Protein AF-A0A7K1SKF6-F1 (afdb_monomer_lite)

Organism: NCBI:txid2682092

Radius of gyration: 16.96 Å; chains: 1; bounding box: 36×27×51 Å

Foldseek 3Di:
DDDPDPPCVLLVVLLVLLVVVLVVLVVQLVVLQVVQVVVPDHCPDPVNVPDPSNVVSVVSNVVSVVLNVCSVVVHPVVVSSVCSVPPRVVVVVVVVVVVVVVD

Structure (mmCIF, N/CA/C/O backbone):
data_AF-A0A7K1SKF6-F1
#
_entry.id   AF-A0A7K1SKF6-F1
#
loop_
_atom_site.group_PD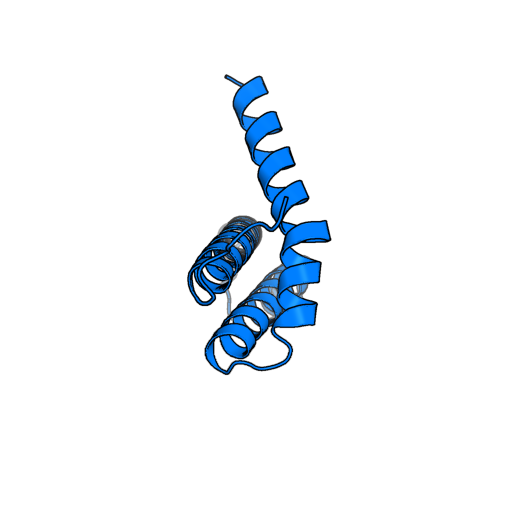B
_atom_site.id
_atom_site.type_symbol
_atom_site.label_atom_id
_atom_site.label_alt_id
_atom_site.label_comp_id
_atom_site.label_asym_id
_atom_site.label_entity_id
_atom_site.label_seq_id
_atom_site.pdbx_PDB_ins_code
_atom_site.Cartn_x
_atom_site.Cartn_y
_atom_site.Cartn_z
_atom_site.occupancy
_atom_site.B_iso_or_equiv
_atom_site.auth_seq_id
_atom_site.auth_comp_id
_atom_site.auth_asym_id
_atom_site.auth_atom_id
_atom_site.pdbx_PDB_model_num
ATOM 1 N N . MET A 1 1 ? -18.745 10.053 26.204 1.00 38.38 1 MET A N 1
ATOM 2 C CA . MET A 1 1 ? -19.460 9.058 25.380 1.00 38.38 1 MET A CA 1
ATOM 3 C C . MET A 1 1 ? -18.448 7.985 25.035 1.00 38.38 1 MET A C 1
ATOM 5 O O . MET A 1 1 ? -17.613 8.203 24.167 1.00 38.38 1 MET A O 1
ATOM 9 N N . GLU A 1 2 ? -18.427 6.903 25.806 1.00 42.75 2 GLU A N 1
ATOM 10 C CA . GLU A 1 2 ? -17.544 5.774 25.525 1.00 42.75 2 GLU A CA 1
ATOM 11 C C . GLU A 1 2 ? -18.081 5.044 24.298 1.00 42.75 2 GLU A C 1
ATOM 13 O O . GLU A 1 2 ? -19.175 4.483 24.300 1.00 42.75 2 GLU A O 1
ATOM 18 N N . MET A 1 3 ? -17.328 5.124 23.207 1.00 42.75 3 MET A N 1
ATOM 19 C CA . MET A 1 3 ? -17.592 4.337 22.016 1.00 42.75 3 MET A CA 1
ATOM 20 C C . MET A 1 3 ? -17.235 2.886 22.353 1.00 42.75 3 MET A C 1
ATOM 22 O O . MET A 1 3 ? -16.064 2.505 22.317 1.00 42.75 3 MET A O 1
ATOM 26 N N . HIS A 1 4 ? -18.240 2.086 22.714 1.00 45.81 4 HIS A N 1
ATOM 27 C CA . HIS A 1 4 ? -18.112 0.634 22.815 1.00 45.81 4 HIS A CA 1
ATOM 28 C C . HIS A 1 4 ? -17.859 0.075 21.423 1.00 45.81 4 HIS A C 1
ATOM 30 O O . HIS A 1 4 ? -18.778 -0.245 20.671 1.00 45.81 4 HIS A O 1
ATOM 36 N N . VAL A 1 5 ? -16.588 0.008 21.054 1.00 50.34 5 VAL A N 1
ATOM 37 C CA . VAL A 1 5 ? -16.192 -0.640 19.818 1.00 50.34 5 VAL A CA 1
ATOM 38 C C . VAL A 1 5 ? -15.944 -2.096 20.134 1.00 50.34 5 VAL A C 1
ATOM 40 O O . VAL A 1 5 ? -15.116 -2.409 20.988 1.00 50.34 5 VAL A O 1
ATOM 43 N N . LEU A 1 6 ? -16.695 -2.971 19.471 1.00 48.69 6 LEU A N 1
ATOM 44 C CA . LEU A 1 6 ? -16.467 -4.406 19.543 1.00 48.69 6 LEU A CA 1
ATOM 45 C C . LEU A 1 6 ? -14.984 -4.659 19.200 1.00 48.69 6 LEU A C 1
ATOM 47 O O . LEU A 1 6 ? -14.545 -4.197 18.144 1.00 48.69 6 LEU A O 1
ATOM 51 N N . PRO A 1 7 ? -14.203 -5.319 20.081 1.00 58.38 7 PRO A N 1
ATOM 52 C CA . PRO A 1 7 ? -12.738 -5.297 20.022 1.00 58.38 7 PRO A CA 1
ATOM 53 C C . PRO A 1 7 ? -12.134 -5.797 18.703 1.00 58.38 7 PRO A C 1
ATOM 55 O O . PRO A 1 7 ? -11.004 -5.450 18.396 1.00 58.38 7 PRO A O 1
ATOM 58 N N . TRP A 1 8 ? -12.892 -6.568 17.922 1.00 59.06 8 TRP A N 1
ATOM 59 C CA . TRP A 1 8 ? -12.490 -7.157 16.644 1.00 59.06 8 TRP A CA 1
ATOM 60 C C . TRP A 1 8 ? -12.979 -6.373 15.416 1.00 59.06 8 TRP A C 1
ATOM 62 O O . TRP A 1 8 ? -12.282 -6.311 14.413 1.00 59.06 8 TRP A O 1
ATOM 72 N N . ILE A 1 9 ? -14.112 -5.669 15.516 1.00 59.31 9 ILE A N 1
ATOM 73 C CA . ILE A 1 9 ? -14.676 -4.894 14.394 1.00 59.31 9 ILE A CA 1
ATOM 74 C C . ILE A 1 9 ? -13.776 -3.703 14.015 1.00 59.31 9 ILE A C 1
ATOM 76 O O . ILE A 1 9 ? -13.812 -3.214 12.889 1.00 59.31 9 ILE A O 1
ATOM 80 N N . LYS A 1 10 ? -12.931 -3.238 14.941 1.00 80.19 10 LYS A N 1
ATOM 81 C CA . LYS A 1 10 ? -11.919 -2.201 14.679 1.00 80.19 10 LYS A CA 1
ATOM 82 C C . LYS A 1 10 ? -10.850 -2.652 13.689 1.00 80.19 10 LYS A C 1
ATOM 84 O O . LYS A 1 10 ? -10.450 -1.862 12.836 1.00 80.19 10 LYS A O 1
ATOM 89 N N . ASP A 1 11 ? -10.419 -3.899 13.815 1.00 86.31 11 ASP A N 1
ATOM 90 C CA . ASP A 1 11 ? -9.348 -4.463 13.002 1.00 86.31 11 ASP A CA 1
ATOM 91 C C . ASP A 1 11 ? -9.844 -4.703 11.580 1.00 86.31 11 ASP A C 1
ATOM 93 O O . ASP A 1 11 ? -9.176 -4.308 10.631 1.00 86.31 11 ASP A O 1
ATOM 97 N N . ASP A 1 12 ? -11.055 -5.247 11.431 1.00 88.31 12 ASP A N 1
ATOM 98 C CA . ASP A 1 12 ? -11.672 -5.499 10.124 1.00 88.31 12 ASP A CA 1
ATOM 99 C C . ASP A 1 12 ? -11.804 -4.210 9.302 1.00 88.31 12 ASP A C 1
ATOM 101 O O . ASP A 1 12 ? -11.451 -4.169 8.123 1.00 88.31 12 ASP A O 1
ATOM 105 N N . VAL A 1 13 ? -12.249 -3.119 9.938 1.00 89.88 13 VAL A N 1
ATOM 106 C CA . VAL A 1 13 ? -12.347 -1.803 9.288 1.00 89.88 13 VAL A CA 1
ATOM 107 C C . VAL A 1 13 ? -10.963 -1.276 8.902 1.00 89.88 13 VAL A C 1
ATOM 109 O O . VAL A 1 13 ? -10.798 -0.700 7.824 1.00 89.88 13 VAL A O 1
ATOM 112 N N . ALA A 1 14 ? -9.954 -1.476 9.751 1.00 91.50 14 ALA A N 1
ATOM 113 C CA . ALA A 1 14 ? -8.589 -1.071 9.446 1.00 91.50 14 ALA A CA 1
ATOM 114 C C . ALA A 1 14 ? -7.995 -1.857 8.274 1.00 91.50 14 ALA A C 1
ATOM 116 O O . ALA A 1 14 ? -7.438 -1.252 7.356 1.00 91.50 14 ALA A O 1
ATOM 117 N N . ILE A 1 15 ? -8.192 -3.175 8.258 1.00 94.44 15 ILE A N 1
ATOM 118 C CA . ILE A 1 15 ? -7.811 -4.059 7.155 1.00 94.44 15 ILE A CA 1
ATOM 119 C C . ILE A 1 15 ? -8.511 -3.622 5.867 1.00 94.44 15 ILE A C 1
ATOM 121 O O . ILE A 1 15 ? -7.859 -3.531 4.831 1.00 94.44 15 ILE A O 1
ATOM 125 N N . GLU A 1 16 ? -9.803 -3.282 5.909 1.00 94.06 16 GLU A N 1
ATOM 126 C CA . GLU A 1 16 ? -10.519 -2.807 4.723 1.00 94.06 16 GLU A CA 1
ATOM 127 C C . GLU A 1 16 ? -9.924 -1.496 4.187 1.00 94.06 16 GLU A C 1
ATOM 129 O O . GLU A 1 16 ? -9.718 -1.346 2.980 1.00 94.06 16 GLU A O 1
ATOM 134 N N . ILE A 1 17 ? -9.615 -0.539 5.066 1.00 94.00 17 ILE A N 1
ATOM 135 C CA . ILE A 1 17 ? -9.004 0.736 4.670 1.00 94.00 17 ILE A CA 1
ATOM 136 C C . ILE A 1 17 ? -7.625 0.504 4.045 1.00 94.00 17 ILE A C 1
ATOM 138 O O . ILE A 1 17 ? -7.355 1.042 2.969 1.00 94.00 17 ILE A O 1
ATOM 142 N N . ILE A 1 18 ? -6.775 -0.312 4.672 1.00 95.75 18 ILE A N 1
ATOM 143 C CA . ILE A 1 18 ? -5.452 -0.659 4.134 1.00 95.75 18 ILE A CA 1
ATOM 144 C C . ILE A 1 18 ? -5.601 -1.409 2.802 1.00 95.75 18 ILE A C 1
ATOM 146 O O . ILE A 1 18 ? -4.908 -1.096 1.836 1.00 95.75 18 ILE A O 1
ATOM 150 N N . GLY A 1 19 ? -6.573 -2.313 2.686 1.00 96.88 19 GLY A N 1
ATOM 151 C CA . GLY A 1 19 ? -6.903 -3.006 1.441 1.00 96.88 19 GLY A CA 1
ATOM 152 C C . GLY A 1 19 ? -7.277 -2.045 0.309 1.00 96.88 19 GLY A C 1
ATOM 153 O O . GLY A 1 19 ? -6.830 -2.215 -0.825 1.00 96.88 19 GLY A O 1
ATOM 154 N N . LYS A 1 20 ? -8.023 -0.9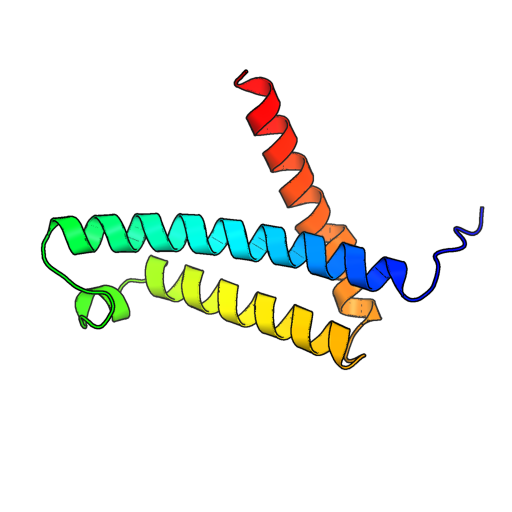71 0.602 1.00 95.75 20 LYS A N 1
ATOM 155 C CA . LYS A 1 20 ? -8.304 0.084 -0.389 1.00 95.75 20 LYS A CA 1
ATOM 156 C C . LYS A 1 20 ? -7.051 0.873 -0.783 1.00 95.75 20 LYS A C 1
ATOM 158 O O . LYS A 1 20 ? -6.961 1.289 -1.937 1.00 95.75 20 LYS A O 1
ATOM 163 N N . MET A 1 21 ? -6.100 1.072 0.135 1.00 95.94 21 MET A N 1
ATOM 164 C CA . MET A 1 21 ? -4.796 1.671 -0.186 1.00 95.94 21 MET A CA 1
ATOM 165 C C . MET A 1 21 ? -3.996 0.766 -1.129 1.00 95.94 21 MET A C 1
ATOM 167 O O . MET A 1 21 ? -3.490 1.252 -2.137 1.00 95.94 21 MET A O 1
ATOM 171 N N . ILE A 1 22 ? -3.942 -0.543 -0.851 1.00 97.50 22 ILE A N 1
ATOM 172 C CA . ILE A 1 22 ? -3.286 -1.541 -1.715 1.00 97.50 22 ILE A CA 1
ATOM 173 C C . ILE A 1 22 ? -3.908 -1.525 -3.111 1.00 97.50 22 ILE A C 1
ATOM 175 O O . ILE A 1 22 ? -3.188 -1.444 -4.099 1.00 97.50 22 ILE A O 1
ATOM 179 N N . ALA A 1 23 ? -5.239 -1.534 -3.205 1.00 95.69 23 ALA A N 1
ATOM 180 C CA . ALA A 1 23 ? -5.930 -1.494 -4.490 1.00 95.69 23 ALA A CA 1
ATOM 181 C C . ALA A 1 23 ? -5.582 -0.238 -5.312 1.00 95.69 23 ALA A C 1
ATOM 183 O O . ALA A 1 23 ? -5.486 -0.311 -6.535 1.00 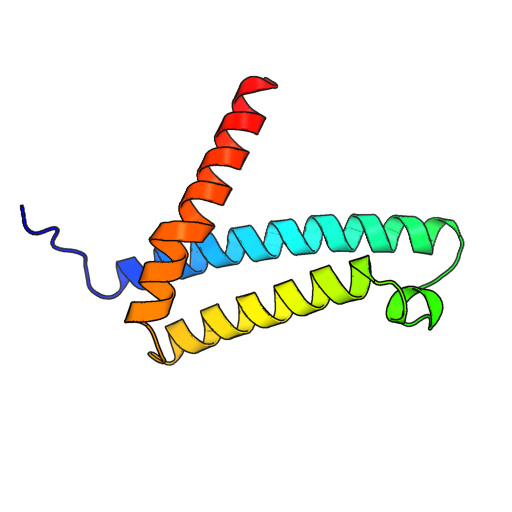95.69 23 ALA A O 1
ATOM 184 N N . ASP A 1 24 ? -5.372 0.911 -4.662 1.00 94.69 24 ASP A N 1
ATOM 185 C CA . ASP A 1 24 ? -4.925 2.117 -5.363 1.00 94.69 24 ASP A CA 1
ATOM 186 C C . ASP A 1 24 ? -3.481 2.013 -5.849 1.00 94.69 24 ASP A C 1
ATOM 188 O O . ASP A 1 24 ? -3.204 2.382 -6.985 1.00 94.69 24 ASP A O 1
ATOM 192 N N . GLN A 1 25 ? -2.579 1.483 -5.019 1.00 96.62 25 GLN A N 1
ATOM 193 C CA . GLN A 1 25 ? -1.191 1.262 -5.425 1.00 96.62 25 GLN A CA 1
ATOM 194 C C . GLN A 1 25 ? -1.100 0.255 -6.576 1.00 96.62 25 GLN A C 1
ATOM 196 O O . GLN A 1 25 ? -0.404 0.530 -7.543 1.00 96.62 25 GLN A O 1
ATOM 201 N N . ASN A 1 26 ? -1.870 -0.838 -6.537 1.00 96.06 26 ASN A N 1
ATOM 202 C CA . ASN A 1 26 ? -1.964 -1.796 -7.643 1.00 96.06 26 ASN A CA 1
ATOM 203 C C . ASN A 1 26 ? -2.446 -1.126 -8.931 1.00 96.06 26 ASN A C 1
ATOM 205 O O . ASN A 1 26 ? -1.889 -1.371 -9.992 1.00 96.06 26 ASN A O 1
ATOM 209 N N . ARG A 1 27 ? -3.455 -0.249 -8.855 1.00 95.50 27 ARG A N 1
ATOM 210 C CA . ARG A 1 27 ? -3.928 0.494 -10.031 1.00 95.50 27 ARG A CA 1
ATOM 211 C C . ARG A 1 27 ? -2.827 1.373 -10.631 1.00 95.50 27 ARG A C 1
ATOM 213 O O . ARG A 1 27 ? -2.719 1.457 -11.847 1.00 95.50 27 ARG A O 1
ATOM 220 N N . LEU A 1 28 ? -2.039 2.045 -9.793 1.00 95.12 28 LEU A N 1
ATOM 221 C CA . LEU A 1 28 ? -0.924 2.874 -10.257 1.00 95.12 28 LEU A CA 1
ATOM 222 C C . LEU A 1 28 ? 0.210 2.020 -10.836 1.00 95.12 28 LEU A C 1
ATOM 224 O O . LEU A 1 28 ? 0.739 2.365 -11.885 1.00 95.12 28 LEU A O 1
ATOM 228 N N . LEU A 1 29 ? 0.521 0.889 -10.201 1.00 95.06 29 LEU A N 1
ATOM 229 C CA . LEU A 1 29 ? 1.512 -0.072 -10.678 1.00 95.06 29 LEU A CA 1
ATOM 230 C C . LEU A 1 29 ? 1.134 -0.639 -12.053 1.00 95.06 29 LEU A C 1
ATOM 232 O O . LEU A 1 29 ? 1.977 -0.667 -12.941 1.00 95.06 29 LEU A O 1
ATOM 236 N N . ILE A 1 30 ? -0.136 -1.006 -12.256 1.00 94.75 30 ILE A N 1
ATOM 237 C CA . ILE A 1 30 ? -0.649 -1.468 -13.556 1.00 94.75 30 ILE A CA 1
ATOM 238 C C . ILE A 1 30 ? -0.444 -0.397 -14.629 1.00 94.75 30 ILE A C 1
ATOM 240 O O . ILE A 1 30 ? 0.078 -0.708 -15.686 1.00 94.75 30 ILE A O 1
ATOM 244 N N . ASN A 1 31 ? -0.745 0.876 -14.347 1.00 94.75 31 ASN A N 1
ATOM 245 C CA . ASN A 1 31 ? -0.505 1.945 -15.326 1.00 94.75 31 ASN A CA 1
ATOM 246 C C . ASN A 1 31 ? 0.979 2.070 -15.722 1.00 94.75 31 ASN A C 1
ATOM 248 O O . ASN A 1 31 ? 1.279 2.441 -16.856 1.00 94.75 31 ASN A O 1
ATOM 252 N N . VAL A 1 32 ? 1.905 1.809 -14.790 1.00 93.69 32 VAL A N 1
ATOM 253 C CA . VAL A 1 32 ? 3.347 1.783 -15.084 1.00 93.69 32 VAL A CA 1
ATOM 254 C C . VAL A 1 32 ? 3.677 0.586 -15.973 1.00 93.69 32 VAL A C 1
ATOM 256 O O . VAL A 1 32 ? 4.353 0.755 -16.985 1.00 93.69 32 VAL A O 1
ATOM 259 N N . LEU A 1 33 ? 3.173 -0.601 -15.630 1.00 94.06 33 LEU A N 1
ATOM 260 C CA . LEU A 1 33 ? 3.392 -1.827 -16.399 1.00 94.06 33 LEU A CA 1
ATOM 261 C C . LEU A 1 33 ? 2.824 -1.729 -17.820 1.00 94.06 33 LEU A C 1
ATOM 263 O O . LEU A 1 33 ? 3.544 -2.032 -18.766 1.00 94.06 33 LEU A O 1
ATOM 267 N N . ASP A 1 34 ? 1.611 -1.200 -17.991 1.00 95.06 34 ASP A N 1
ATOM 268 C CA . ASP A 1 34 ? 0.982 -0.984 -19.301 1.00 95.06 34 ASP A CA 1
ATOM 269 C C . ASP A 1 34 ? 1.850 -0.086 -20.206 1.00 95.06 34 ASP A C 1
ATOM 271 O O . ASP A 1 34 ? 1.965 -0.307 -21.416 1.00 95.06 34 ASP A O 1
ATOM 275 N N . ALA A 1 35 ? 2.499 0.935 -19.630 1.00 93.75 35 ALA A N 1
ATOM 276 C CA . ALA A 1 35 ? 3.399 1.812 -20.374 1.00 93.75 35 ALA A CA 1
ATOM 277 C C . ALA A 1 35 ? 4.651 1.069 -20.871 1.00 93.75 35 ALA A C 1
ATOM 279 O O . ALA A 1 35 ? 5.097 1.310 -21.994 1.00 93.75 35 ALA A O 1
ATOM 280 N N . PHE A 1 36 ? 5.195 0.148 -20.074 1.00 94.12 36 PHE A N 1
ATOM 281 C CA . PHE A 1 36 ? 6.334 -0.685 -20.462 1.00 94.12 36 PHE A CA 1
ATOM 282 C C . PHE A 1 36 ? 5.957 -1.787 -21.457 1.00 94.12 36 PHE A C 1
ATOM 284 O O . PHE A 1 36 ? 6.671 -1.983 -22.444 1.00 94.12 36 PHE A O 1
ATOM 291 N N . GLU A 1 37 ? 4.807 -2.434 -21.272 1.00 93.06 37 GLU A N 1
ATOM 292 C CA . GLU A 1 37 ? 4.294 -3.439 -22.206 1.00 93.06 37 GLU A CA 1
ATOM 293 C C . GLU A 1 37 ? 4.091 -2.830 -23.601 1.00 93.06 37 GLU A C 1
ATOM 295 O O . GLU A 1 37 ? 4.447 -3.438 -24.612 1.00 93.06 37 GLU A O 1
ATOM 300 N N . SER A 1 38 ? 3.631 -1.572 -23.672 1.00 93.50 38 SER A N 1
ATOM 301 C CA . SER A 1 38 ? 3.437 -0.852 -24.940 1.00 93.50 38 SER A CA 1
ATOM 302 C C . SER A 1 38 ? 4.707 -0.681 -25.785 1.00 93.50 38 SER A C 1
ATOM 304 O O . SER A 1 38 ? 4.619 -0.476 -26.998 1.00 93.50 38 SER A O 1
ATOM 306 N N . VAL A 1 39 ? 5.886 -0.786 -25.164 1.00 93.25 39 VAL A N 1
ATOM 307 C CA . VAL A 1 39 ? 7.194 -0.716 -25.831 1.00 93.25 39 VAL A CA 1
ATOM 308 C C . VAL A 1 39 ? 7.941 -2.058 -25.814 1.00 93.25 39 VAL A C 1
ATOM 310 O O . VAL A 1 39 ? 9.091 -2.117 -26.246 1.00 93.25 39 VAL A O 1
ATOM 313 N N . GLY A 1 40 ? 7.273 -3.138 -25.392 1.00 92.44 40 GLY A N 1
ATOM 314 C CA . GLY A 1 40 ? 7.755 -4.514 -25.505 1.00 92.44 40 GLY A CA 1
ATOM 315 C C . GLY A 1 40 ? 8.568 -5.040 -24.321 1.00 92.44 40 GLY A C 1
ATOM 316 O O . GLY A 1 40 ? 9.244 -6.053 -24.488 1.00 92.44 40 GLY A O 1
ATOM 317 N N . PHE A 1 41 ? 8.521 -4.385 -23.158 1.00 94.25 41 PHE A N 1
ATOM 318 C CA . PHE A 1 41 ? 9.113 -4.914 -21.925 1.00 94.25 41 PHE A CA 1
ATOM 319 C C . PHE A 1 41 ? 8.062 -5.660 -21.099 1.00 94.25 41 PHE A C 1
ATOM 321 O O . PHE A 1 41 ? 6.923 -5.210 -20.987 1.00 94.25 41 PHE A O 1
ATOM 328 N N . ASP A 1 42 ? 8.456 -6.784 -20.508 1.00 93.12 42 ASP A N 1
ATOM 329 C CA . ASP A 1 42 ? 7.658 -7.507 -19.516 1.00 93.12 42 ASP A CA 1
ATOM 330 C C . ASP A 1 42 ? 8.024 -7.073 -18.087 1.00 93.12 42 ASP A C 1
ATOM 332 O O . ASP A 1 42 ? 8.997 -6.352 -17.871 1.00 93.12 42 ASP A O 1
ATOM 336 N N . GLU A 1 43 ? 7.238 -7.497 -17.095 1.00 89.25 43 GLU A N 1
ATOM 337 C CA . GLU A 1 43 ? 7.455 -7.121 -15.691 1.00 89.25 43 GLU A CA 1
ATOM 338 C C . GLU A 1 43 ? 8.854 -7.504 -15.184 1.00 89.25 43 GLU A C 1
ATOM 340 O O . GLU A 1 43 ? 9.469 -6.735 -14.449 1.00 89.25 43 GLU A O 1
ATOM 345 N N . ASP A 1 44 ? 9.395 -8.646 -15.612 1.00 93.88 44 ASP A N 1
ATOM 346 C CA . ASP A 1 44 ? 10.703 -9.154 -15.183 1.00 93.88 44 ASP A CA 1
ATOM 347 C C . ASP A 1 44 ? 11.891 -8.453 -15.874 1.00 93.88 44 ASP A C 1
ATOM 349 O O . ASP A 1 44 ? 13.050 -8.658 -15.493 1.00 93.88 44 ASP A O 1
ATOM 353 N N . SER A 1 45 ? 11.627 -7.601 -16.869 1.00 94.69 45 SER A N 1
ATOM 354 C CA . SER A 1 45 ? 12.654 -6.880 -17.614 1.00 94.69 45 SER A CA 1
ATOM 355 C C . SER A 1 45 ? 13.471 -5.953 -16.696 1.00 94.69 45 SER A C 1
ATOM 357 O O . SER A 1 45 ? 12.899 -5.237 -15.862 1.00 94.69 45 SER A O 1
ATOM 359 N N . PRO A 1 46 ? 14.811 -5.888 -16.849 1.00 95.56 46 PRO A N 1
ATOM 360 C CA . PRO A 1 46 ? 15.664 -5.007 -16.048 1.00 95.56 46 PRO A CA 1
ATOM 361 C C . PRO A 1 46 ? 15.222 -3.538 -16.059 1.00 95.56 46 PRO A C 1
ATOM 363 O O . PRO A 1 46 ? 15.377 -2.842 -15.058 1.00 95.56 46 PRO A O 1
ATOM 366 N N . GLU A 1 47 ? 14.656 -3.068 -17.169 1.00 96.06 47 GLU A N 1
ATOM 367 C CA . GLU A 1 47 ? 14.121 -1.721 -17.355 1.00 96.06 47 GLU A CA 1
ATOM 368 C C . GLU A 1 47 ? 12.937 -1.435 -16.426 1.00 96.06 47 GLU A C 1
ATOM 370 O O . GLU A 1 47 ? 12.878 -0.365 -15.815 1.00 96.06 47 GLU A O 1
ATOM 375 N N . VAL A 1 48 ? 12.026 -2.401 -16.285 1.00 93.94 48 VAL A N 1
ATOM 376 C CA . VAL A 1 48 ? 10.870 -2.305 -15.386 1.00 93.94 48 VAL A CA 1
ATOM 377 C C . VAL A 1 48 ? 11.339 -2.400 -13.939 1.00 93.94 48 VAL A C 1
ATOM 379 O O . VAL A 1 48 ? 11.001 -1.547 -13.121 1.00 93.94 48 VAL A O 1
ATOM 382 N N . GLN A 1 49 ? 12.206 -3.367 -13.629 1.00 95.44 49 GLN A N 1
ATOM 383 C CA . GLN A 1 49 ? 12.735 -3.553 -12.275 1.00 95.44 49 GLN A CA 1
ATOM 384 C C . GLN A 1 49 ? 13.584 -2.366 -11.797 1.00 95.44 49 GLN A C 1
ATOM 386 O O . GLN A 1 49 ? 13.634 -2.092 -10.597 1.00 95.44 49 GLN A O 1
ATOM 391 N N . ALA A 1 50 ? 14.237 -1.634 -12.705 1.00 94.88 50 ALA A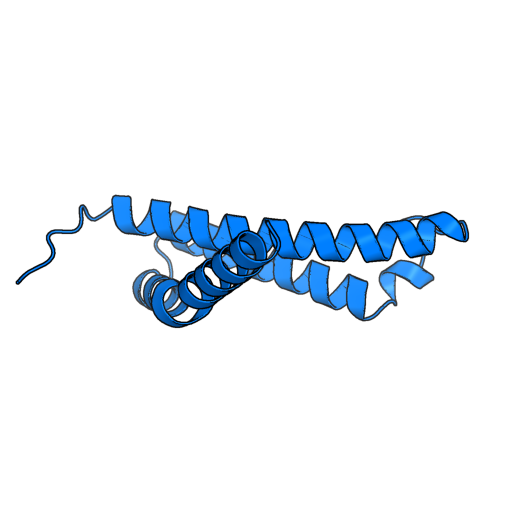 N 1
ATOM 392 C CA . ALA A 1 50 ? 14.983 -0.412 -12.401 1.00 94.88 50 ALA A CA 1
ATOM 393 C C . ALA A 1 50 ? 14.111 0.857 -12.375 1.00 94.88 50 ALA A C 1
ATOM 395 O O . ALA A 1 50 ? 14.596 1.920 -11.977 1.00 94.88 50 ALA A O 1
ATOM 396 N N . ASN A 1 51 ? 12.843 0.781 -12.791 1.00 96.94 51 ASN A N 1
ATOM 397 C CA . ASN A 1 51 ? 11.955 1.933 -12.809 1.00 96.94 51 ASN A CA 1
ATOM 398 C C . ASN A 1 51 ? 11.575 2.365 -11.381 1.00 96.94 51 ASN A C 1
ATOM 400 O O . ASN A 1 51 ? 11.111 1.569 -10.564 1.00 96.94 51 ASN A O 1
ATOM 404 N N . ALA A 1 52 ? 11.748 3.656 -11.090 1.00 97.06 52 ALA A N 1
ATOM 405 C CA . ALA A 1 52 ? 11.513 4.204 -9.757 1.00 97.06 52 ALA A CA 1
ATOM 406 C C . ALA A 1 52 ? 10.039 4.136 -9.324 1.00 97.06 52 ALA A C 1
ATOM 408 O O . ALA A 1 52 ? 9.768 3.854 -8.158 1.00 97.06 52 ALA A O 1
ATOM 409 N N . ASP A 1 53 ? 9.093 4.355 -10.242 1.00 95.88 53 ASP A N 1
ATOM 410 C CA . ASP A 1 53 ? 7.659 4.326 -9.934 1.00 95.88 53 ASP A CA 1
ATOM 411 C C . ASP A 1 53 ? 7.186 2.891 -9.681 1.00 95.88 53 ASP A C 1
ATOM 413 O O . ASP A 1 53 ? 6.460 2.638 -8.716 1.00 95.88 53 ASP A O 1
ATOM 417 N N . TYR A 1 54 ? 7.663 1.938 -10.487 1.00 96.19 54 TYR A N 1
ATOM 418 C CA . TYR A 1 54 ? 7.438 0.511 -10.267 1.00 96.19 54 TYR A CA 1
ATOM 419 C C . TYR A 1 54 ? 7.948 0.083 -8.885 1.00 96.19 54 TYR A C 1
ATOM 421 O O . TYR A 1 54 ? 7.184 -0.444 -8.071 1.00 96.19 54 TYR A O 1
ATOM 429 N N . GLN A 1 55 ? 9.215 0.385 -8.573 1.00 97.19 55 GLN A N 1
ATOM 430 C CA . GLN A 1 55 ? 9.806 0.078 -7.268 1.00 97.19 55 GLN A CA 1
ATOM 431 C C . GLN A 1 55 ? 9.021 0.722 -6.126 1.00 97.19 55 GLN A C 1
ATOM 433 O O . GLN A 1 55 ? 8.738 0.063 -5.125 1.00 97.19 55 GLN A O 1
ATOM 438 N N . TYR A 1 56 ? 8.647 1.993 -6.273 1.00 97.50 56 TYR A N 1
ATOM 439 C CA . TYR A 1 56 ? 7.904 2.723 -5.257 1.00 97.50 56 TYR A CA 1
ATOM 440 C C . TYR A 1 56 ? 6.551 2.069 -4.972 1.00 97.50 56 TYR A C 1
ATOM 442 O O . TYR A 1 56 ? 6.260 1.733 -3.822 1.00 97.50 56 TYR A O 1
ATOM 450 N N . HIS A 1 57 ? 5.724 1.857 -5.996 1.00 96.94 57 HIS A N 1
ATOM 451 C CA . HIS A 1 57 ? 4.393 1.285 -5.811 1.00 96.94 57 HIS A CA 1
ATOM 452 C C . HIS A 1 57 ? 4.465 -0.143 -5.266 1.00 96.94 57 HIS A C 1
ATOM 454 O O . HIS A 1 57 ? 3.737 -0.463 -4.323 1.00 96.94 57 HIS A O 1
ATOM 460 N N . ASN A 1 58 ? 5.395 -0.961 -5.765 1.00 95.81 58 ASN A N 1
ATOM 461 C CA . ASN A 1 58 ? 5.599 -2.320 -5.275 1.00 95.81 58 ASN A CA 1
ATOM 462 C C . ASN A 1 58 ? 6.027 -2.340 -3.793 1.00 95.81 58 ASN A C 1
ATOM 464 O O . ASN A 1 58 ? 5.400 -3.003 -2.964 1.00 95.81 58 ASN A O 1
ATOM 468 N N . GLN A 1 59 ? 7.009 -1.519 -3.403 1.00 97.56 59 GLN A N 1
ATOM 469 C CA . GLN A 1 59 ? 7.420 -1.383 -1.998 1.00 97.56 59 GLN A CA 1
ATOM 470 C C . GLN A 1 59 ? 6.266 -0.920 -1.102 1.00 97.56 59 GLN A C 1
ATOM 472 O O . GLN A 1 59 ? 6.094 -1.420 0.011 1.00 97.56 59 GLN A O 1
ATOM 477 N N . ARG A 1 60 ? 5.442 0.024 -1.571 1.00 97.88 60 ARG A N 1
ATOM 478 C CA . ARG A 1 60 ? 4.264 0.488 -0.826 1.00 97.88 60 ARG A CA 1
ATOM 479 C C . ARG A 1 60 ? 3.236 -0.624 -0.636 1.00 97.88 60 ARG A C 1
ATOM 481 O O . ARG A 1 60 ? 2.681 -0.719 0.456 1.00 97.88 60 ARG A O 1
ATOM 488 N N . ILE A 1 61 ? 2.998 -1.461 -1.644 1.00 97.88 61 ILE A N 1
ATOM 489 C CA . ILE A 1 61 ? 2.108 -2.627 -1.535 1.00 97.88 61 ILE A CA 1
ATOM 490 C C . ILE A 1 61 ? 2.632 -3.598 -0.478 1.00 97.88 61 ILE A C 1
ATOM 492 O O . ILE A 1 61 ? 1.877 -3.965 0.422 1.00 97.88 61 ILE A O 1
ATOM 496 N N . MET A 1 62 ? 3.921 -3.946 -0.533 1.00 97.94 62 MET A N 1
ATOM 497 C CA . MET A 1 62 ? 4.548 -4.848 0.439 1.00 97.94 62 MET A CA 1
ATOM 498 C C . MET A 1 62 ? 4.422 -4.322 1.874 1.00 97.94 62 MET A C 1
ATOM 500 O O . MET A 1 62 ? 4.034 -5.065 2.773 1.00 97.94 62 MET A O 1
ATOM 504 N N .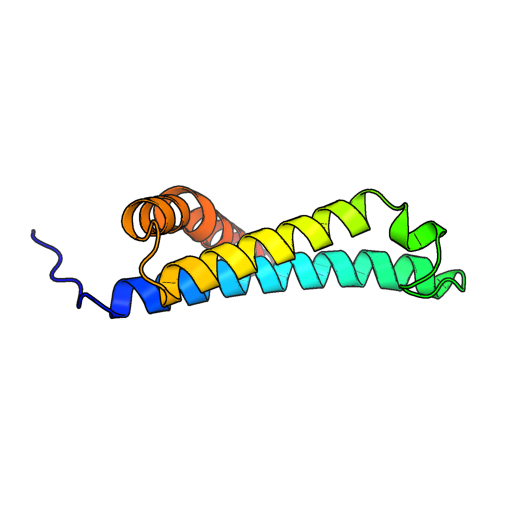 LEU A 1 63 ? 4.679 -3.027 2.090 1.00 97.81 63 LEU A N 1
ATOM 505 C CA . LEU A 1 63 ? 4.526 -2.395 3.404 1.00 97.81 63 LEU A CA 1
ATOM 506 C C . LEU A 1 63 ? 3.083 -2.479 3.920 1.00 97.81 63 LEU A C 1
ATOM 508 O O . LEU A 1 63 ? 2.859 -2.801 5.080 1.00 97.81 63 LEU A O 1
ATOM 512 N N . LEU A 1 64 ? 2.091 -2.214 3.068 1.00 97.94 64 LEU A N 1
ATOM 513 C CA . LEU A 1 64 ? 0.678 -2.270 3.461 1.00 97.94 64 LEU A CA 1
ATOM 514 C C . LEU A 1 64 ? 0.211 -3.711 3.748 1.00 97.94 64 LEU A C 1
ATOM 516 O O . LEU A 1 64 ? -0.602 -3.931 4.645 1.00 97.94 64 LEU A O 1
ATOM 520 N N . GLN A 1 65 ? 0.722 -4.703 3.013 1.00 97.81 65 GLN A N 1
ATOM 521 C CA . GLN A 1 65 ? 0.458 -6.124 3.277 1.00 97.81 65 GLN A CA 1
ATOM 522 C C . GLN A 1 65 ? 1.061 -6.583 4.612 1.00 97.81 65 GLN A C 1
ATOM 524 O O . GLN A 1 65 ? 0.438 -7.366 5.338 1.00 97.81 65 GLN A O 1
ATOM 529 N N . ASP A 1 66 ? 2.246 -6.079 4.953 1.00 97.19 66 ASP A N 1
ATOM 530 C CA . ASP A 1 66 ? 2.871 -6.328 6.249 1.00 97.19 66 ASP A CA 1
ATOM 531 C C . ASP A 1 66 ? 2.050 -5.714 7.395 1.00 97.19 66 ASP A C 1
ATOM 533 O O . ASP A 1 66 ? 1.770 -6.393 8.378 1.00 97.19 66 ASP A O 1
ATOM 537 N N . GLU A 1 67 ? 1.534 -4.492 7.230 1.00 96.44 67 GLU A N 1
ATOM 538 C CA . GLU A 1 67 ? 0.634 -3.865 8.212 1.00 96.44 67 GLU A CA 1
ATOM 539 C C . GLU A 1 67 ? -0.644 -4.694 8.453 1.00 96.44 67 GLU A C 1
ATOM 541 O O . GLU A 1 67 ? -1.050 -4.888 9.601 1.00 96.44 67 GLU A O 1
ATOM 546 N N . ILE A 1 68 ? -1.257 -5.252 7.400 1.00 95.56 68 ILE A N 1
ATOM 547 C CA . ILE A 1 68 ? -2.387 -6.194 7.540 1.00 95.56 68 ILE A CA 1
ATOM 548 C C . ILE A 1 68 ? -1.960 -7.451 8.310 1.00 95.56 68 ILE A C 1
ATOM 550 O O . ILE A 1 68 ? -2.687 -7.925 9.186 1.00 95.56 68 ILE A O 1
ATOM 554 N N . SER A 1 69 ? -0.782 -7.995 8.001 1.00 95.56 69 SER A N 1
ATOM 555 C CA . SER A 1 69 ? -0.254 -9.191 8.664 1.00 95.56 69 SER A CA 1
ATOM 556 C C . SER A 1 69 ? -0.006 -8.955 10.156 1.00 95.56 69 SER A C 1
ATOM 558 O O . SER A 1 69 ? -0.370 -9.801 10.973 1.00 95.56 69 SER A O 1
ATOM 560 N N . GLN A 1 70 ? 0.542 -7.794 10.521 1.00 93.88 70 GLN A N 1
ATOM 561 C CA . GLN A 1 70 ? 0.733 -7.376 11.910 1.00 93.88 70 GLN A CA 1
ATOM 562 C C . GLN A 1 70 ? -0.608 -7.258 12.653 1.00 93.88 70 GLN A C 1
ATOM 564 O O . GLN A 1 70 ? -0.735 -7.777 13.763 1.00 93.88 70 GLN A O 1
ATOM 569 N N . ILE A 1 71 ? -1.649 -6.692 12.024 1.00 91.75 71 ILE A N 1
ATOM 570 C CA . ILE A 1 71 ? -3.003 -6.649 12.609 1.00 91.75 71 ILE A CA 1
ATOM 571 C C . ILE A 1 71 ? -3.526 -8.068 12.890 1.00 91.75 71 ILE A C 1
ATOM 573 O O . ILE A 1 71 ? -3.982 -8.341 14.003 1.00 91.75 71 ILE A O 1
ATOM 577 N N . TYR A 1 72 ? -3.407 -9.000 11.935 1.00 91.44 72 TYR A N 1
ATOM 578 C CA . TYR A 1 72 ? -3.822 -10.395 12.145 1.00 91.44 72 TYR A CA 1
ATOM 579 C C . TYR A 1 72 ? -3.045 -11.089 13.271 1.00 91.44 72 TYR A C 1
ATOM 581 O O . TYR A 1 72 ? -3.624 -11.874 14.024 1.00 91.44 72 TYR A O 1
ATOM 589 N N . ARG A 1 73 ? -1.749 -10.788 13.413 1.00 92.50 73 ARG A N 1
ATOM 590 C CA . ARG A 1 73 ? -0.875 -11.335 14.466 1.00 92.50 73 ARG A CA 1
ATOM 591 C C . ARG A 1 73 ? -1.001 -10.625 15.812 1.00 92.50 73 ARG A C 1
ATOM 593 O O . ARG A 1 73 ? -0.385 -11.074 16.773 1.00 92.50 73 ARG A O 1
ATOM 600 N N . ARG A 1 74 ? -1.820 -9.569 15.907 1.00 88.38 74 ARG A N 1
ATOM 601 C CA . ARG A 1 74 ? -1.952 -8.712 17.101 1.00 88.38 74 ARG A CA 1
ATOM 602 C C . ARG A 1 74 ? -0.651 -7.984 17.470 1.00 88.38 74 ARG A C 1
ATOM 604 O O . ARG A 1 74 ? -0.424 -7.657 18.632 1.00 88.38 74 ARG A O 1
ATOM 611 N N . GLU A 1 75 ? 0.190 -7.717 16.478 1.00 89.62 75 GLU A N 1
ATOM 612 C CA . GLU A 1 75 ? 1.447 -6.983 16.614 1.00 89.62 75 GLU A CA 1
ATOM 613 C C . GLU A 1 75 ? 1.201 -5.496 16.327 1.00 89.62 75 GLU A C 1
ATOM 615 O O . GLU A 1 75 ? 0.512 -5.161 15.363 1.00 89.62 75 GLU A O 1
ATOM 620 N N . ASN A 1 76 ? 1.720 -4.603 17.183 1.00 83.50 76 ASN A N 1
ATOM 621 C CA . ASN A 1 76 ? 1.645 -3.136 17.026 1.00 83.50 76 ASN A CA 1
ATOM 622 C C . ASN A 1 76 ? 0.236 -2.602 16.688 1.00 83.50 76 ASN A C 1
ATOM 624 O O . ASN A 1 76 ? 0.065 -1.611 15.975 1.00 83.50 76 ASN A O 1
ATOM 628 N N . THR A 1 77 ? -0.806 -3.308 17.143 1.00 84.12 77 THR A N 1
ATOM 629 C CA . THR A 1 77 ? -2.186 -3.033 16.734 1.00 84.12 77 THR A CA 1
ATOM 630 C C . THR A 1 77 ? -2.641 -1.621 17.128 1.00 84.12 77 THR A C 1
ATOM 632 O O . THR A 1 77 ? -3.235 -0.958 16.280 1.00 84.12 77 THR A O 1
ATOM 635 N N . PRO A 1 78 ? -2.361 -1.100 18.342 1.00 86.25 78 PRO A N 1
ATOM 636 C CA . PRO A 1 78 ? -2.734 0.270 18.698 1.00 86.25 78 PRO A CA 1
ATOM 637 C C . PRO A 1 78 ? -2.150 1.327 17.749 1.00 86.25 78 PRO A C 1
ATOM 639 O O . PRO A 1 78 ? -2.889 2.187 17.265 1.00 86.25 78 PRO A O 1
ATOM 642 N N . GLU A 1 79 ? -0.859 1.229 17.431 1.00 88.94 79 GLU A N 1
ATOM 643 C CA . 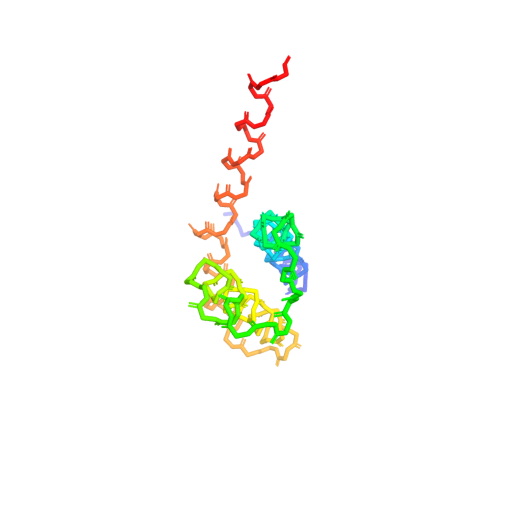GLU A 1 79 ? -0.141 2.164 16.562 1.00 88.94 79 GLU A CA 1
ATOM 644 C C . GLU A 1 79 ? -0.657 2.098 15.118 1.00 88.94 79 GLU A C 1
ATOM 646 O O . GLU A 1 79 ? -0.868 3.127 14.469 1.00 88.94 79 GLU A O 1
ATOM 651 N N . LEU A 1 80 ? -0.919 0.890 14.612 1.00 91.31 80 LEU A N 1
ATOM 652 C CA . LEU A 1 80 ? -1.478 0.694 13.273 1.00 91.31 80 LEU A CA 1
ATOM 653 C C . LEU A 1 80 ? -2.900 1.247 13.163 1.00 91.31 80 LEU A C 1
ATOM 655 O O . LEU A 1 80 ? -3.224 1.925 12.186 1.00 91.31 80 LEU A O 1
ATOM 659 N N . LEU A 1 81 ? -3.742 1.032 14.177 1.00 90.12 81 LEU A N 1
ATOM 660 C CA . LEU A 1 81 ? -5.087 1.605 14.213 1.00 90.12 81 LEU A CA 1
ATOM 661 C C . LEU A 1 81 ? -5.047 3.139 14.265 1.00 90.12 81 LEU A C 1
ATOM 663 O O . LEU A 1 81 ? -5.857 3.796 13.606 1.00 90.12 81 LEU A O 1
ATOM 667 N N . GLU A 1 82 ? -4.113 3.737 15.006 1.00 90.06 82 GLU A N 1
ATOM 668 C CA . GLU A 1 82 ? -3.920 5.191 15.009 1.00 90.06 82 GLU A CA 1
ATOM 669 C C . GLU A 1 82 ? -3.502 5.705 13.625 1.00 90.06 82 GLU A C 1
ATOM 671 O O . GLU A 1 82 ? -4.104 6.652 13.104 1.00 90.06 82 GLU A O 1
ATOM 676 N N . LYS A 1 83 ? -2.530 5.050 12.984 1.00 92.31 83 LYS A N 1
ATOM 677 C CA . LYS A 1 83 ? -2.070 5.391 11.632 1.00 92.31 83 LYS A CA 1
ATOM 678 C C . LYS A 1 83 ? -3.200 5.319 10.607 1.00 92.31 83 LYS A C 1
ATOM 680 O O . LYS A 1 83 ? -3.386 6.243 9.813 1.00 92.31 83 LYS A O 1
ATOM 685 N N . VAL A 1 84 ? -4.005 4.260 10.653 1.00 92.81 84 VAL A N 1
ATOM 686 C CA . VAL A 1 84 ? -5.180 4.094 9.789 1.00 92.81 84 VAL A CA 1
ATOM 687 C C . VAL A 1 84 ? -6.168 5.240 9.988 1.00 92.81 84 VAL A C 1
ATOM 689 O O . VAL A 1 84 ? -6.622 5.837 9.009 1.00 92.81 84 VAL A O 1
ATOM 692 N N . ASN A 1 85 ? -6.480 5.582 11.239 1.00 89.38 85 ASN A N 1
ATOM 693 C CA . ASN A 1 85 ? -7.451 6.627 11.559 1.00 89.38 85 ASN A CA 1
ATOM 694 C C . ASN A 1 85 ? -6.983 8.028 11.152 1.00 89.38 85 ASN A C 1
ATOM 696 O O . ASN A 1 85 ? -7.793 8.843 10.709 1.00 89.38 85 ASN A O 1
ATOM 700 N N . THR A 1 86 ? -5.692 8.317 11.306 1.00 89.50 86 THR A N 1
ATOM 701 C CA . THR A 1 86 ? -5.139 9.665 11.112 1.00 89.50 86 THR A CA 1
ATOM 702 C C . THR A 1 86 ? -4.627 9.912 9.696 1.00 89.50 86 THR A C 1
ATOM 704 O O . THR A 1 86 ? -4.648 11.054 9.244 1.00 89.50 86 THR A O 1
ATOM 707 N N . GLN A 1 87 ? -4.212 8.869 8.972 1.00 93.00 87 GLN A N 1
ATOM 708 C CA . GLN A 1 87 ? -3.575 9.008 7.658 1.00 93.00 87 GLN A CA 1
ATOM 709 C C . GLN A 1 87 ? -4.400 8.360 6.542 1.00 93.00 87 GLN A C 1
ATOM 711 O O . GLN A 1 87 ? -4.778 9.029 5.578 1.00 93.00 87 GLN A O 1
ATOM 716 N N . TYR A 1 88 ? -4.728 7.072 6.663 1.00 93.81 88 TYR A N 1
ATOM 717 C CA . TYR A 1 88 ? -5.310 6.320 5.544 1.00 93.81 88 TYR A CA 1
ATOM 718 C C . TYR A 1 88 ? -6.806 6.588 5.356 1.00 93.81 88 TYR A C 1
ATOM 720 O O . TYR A 1 88 ? -7.260 6.839 4.238 1.00 93.81 88 TYR A O 1
ATOM 728 N N . ALA A 1 89 ? -7.590 6.596 6.437 1.00 89.50 89 ALA A N 1
ATOM 729 C CA . ALA A 1 89 ? -9.026 6.858 6.365 1.00 89.50 89 ALA A CA 1
ATOM 730 C C . ALA A 1 89 ? -9.344 8.259 5.798 1.00 89.50 89 ALA A C 1
ATOM 732 O O . ALA A 1 89 ? -10.200 8.354 4.908 1.00 89.50 89 ALA A O 1
ATOM 733 N N . PRO A 1 90 ? -8.662 9.349 6.218 1.00 89.62 90 PRO A N 1
ATOM 734 C CA . PRO A 1 90 ? -8.835 10.664 5.606 1.00 89.62 90 PRO A CA 1
ATOM 735 C C . PRO A 1 90 ? -8.488 10.685 4.119 1.00 89.62 90 PRO A C 1
ATOM 737 O O . PRO A 1 90 ? -9.248 11.259 3.338 1.00 89.62 90 PRO A O 1
ATOM 740 N N . TYR A 1 91 ? -7.396 10.026 3.718 1.00 89.88 91 TYR A N 1
ATOM 741 C CA . TYR A 1 91 ? -6.990 9.924 2.317 1.00 89.88 91 TYR A CA 1
ATOM 742 C C . TYR A 1 91 ? -8.075 9.256 1.458 1.00 89.88 91 TYR A C 1
ATOM 744 O O . TYR A 1 91 ? -8.551 9.844 0.483 1.00 89.88 91 TYR A O 1
ATOM 752 N N . ILE A 1 92 ? -8.548 8.071 1.864 1.00 86.81 92 ILE A N 1
ATOM 753 C CA . ILE A 1 92 ? -9.602 7.340 1.145 1.00 86.81 92 ILE A CA 1
ATOM 754 C C . ILE A 1 92 ? -10.891 8.168 1.075 1.00 86.81 92 ILE A C 1
ATOM 756 O O . ILE A 1 92 ? -11.516 8.275 0.015 1.00 86.81 92 ILE A O 1
ATOM 760 N N . LYS A 1 93 ? -11.281 8.806 2.185 1.00 84.81 93 LYS A N 1
ATOM 761 C CA . LYS A 1 93 ? -12.464 9.675 2.238 1.00 84.81 93 LYS A CA 1
ATOM 762 C C . LYS A 1 93 ? -12.330 10.878 1.304 1.00 84.81 93 LYS A C 1
ATOM 764 O O . LYS A 1 93 ? -13.302 11.229 0.635 1.00 84.81 93 LYS A O 1
ATOM 769 N N . GLY A 1 94 ? -11.156 11.505 1.257 1.00 83.12 94 GLY A N 1
ATOM 770 C CA . GLY A 1 94 ? -10.844 12.598 0.338 1.00 83.12 94 GLY A CA 1
ATOM 771 C C . GLY A 1 94 ? -11.003 12.166 -1.117 1.00 83.12 94 GLY A C 1
ATOM 772 O O . GLY A 1 94 ? -11.757 12.789 -1.860 1.00 83.12 94 GLY A O 1
ATOM 773 N N . ARG A 1 95 ? -10.406 11.031 -1.494 1.00 77.12 95 ARG A N 1
ATOM 774 C CA . ARG A 1 95 ? -10.488 10.486 -2.857 1.00 77.12 95 ARG A CA 1
ATOM 775 C C . ARG A 1 95 ? -11.926 10.198 -3.297 1.00 77.12 95 ARG A C 1
ATOM 777 O O . ARG A 1 95 ? -12.312 10.532 -4.413 1.00 77.12 95 ARG A O 1
ATOM 784 N N . LEU A 1 96 ? -12.740 9.609 -2.417 1.00 72.69 96 LEU A N 1
ATOM 785 C CA . LEU A 1 96 ? -14.152 9.329 -2.706 1.00 72.69 96 LEU A CA 1
ATOM 786 C C . LEU A 1 96 ? -14.983 10.604 -2.894 1.00 72.69 96 LEU A C 1
ATOM 788 O O . LEU A 1 96 ? -15.895 10.616 -3.717 1.00 72.69 96 LEU A O 1
ATOM 792 N N . LYS A 1 97 ? -14.682 11.677 -2.153 1.00 71.62 97 LYS A N 1
ATOM 793 C CA . LYS A 1 97 ? -15.332 12.979 -2.364 1.00 71.62 97 LYS A CA 1
ATOM 794 C C . LYS A 1 97 ? -14.976 13.559 -3.728 1.00 71.62 97 LYS A C 1
ATOM 796 O O . LYS A 1 97 ? -15.878 13.986 -4.436 1.00 71.62 97 LYS A O 1
ATOM 801 N N . THR A 1 98 ? -13.698 13.512 -4.098 1.00 64.12 98 THR A N 1
ATOM 802 C CA . THR A 1 98 ? -13.219 13.977 -5.403 1.00 64.12 98 THR A CA 1
ATOM 803 C C . THR A 1 98 ? -13.896 13.225 -6.550 1.00 64.12 98 THR A C 1
ATOM 805 O O . THR A 1 98 ? -14.377 13.847 -7.487 1.00 64.12 98 THR A O 1
ATOM 808 N N . LEU A 1 99 ? -14.031 11.899 -6.459 1.00 59.69 99 LEU A N 1
ATOM 809 C CA . LEU A 1 99 ? -14.739 11.110 -7.476 1.00 59.69 99 LEU A CA 1
ATOM 810 C C . LEU A 1 99 ? -16.226 11.479 -7.589 1.00 59.69 99 LEU A C 1
ATOM 812 O O . LEU A 1 99 ? -16.747 11.547 -8.694 1.00 59.69 99 LEU A O 1
ATOM 816 N N . LYS A 1 100 ? -16.902 11.761 -6.467 1.00 59.03 100 LYS A N 1
ATOM 817 C CA . LYS A 1 100 ? -18.310 12.194 -6.470 1.00 59.03 100 LYS A CA 1
ATOM 818 C C . LYS A 1 100 ? -18.529 13.586 -7.061 1.00 59.03 100 LYS A C 1
ATOM 820 O O . LYS A 1 100 ? -19.634 13.850 -7.499 1.00 59.03 100 LYS A O 1
ATOM 825 N N . SER A 1 101 ? -17.529 14.470 -7.050 1.00 58.88 101 SER A N 1
ATOM 826 C CA . SER A 1 101 ? -17.645 15.802 -7.666 1.00 58.88 101 SER A CA 1
ATOM 827 C C . SER A 1 101 ? -17.440 15.811 -9.184 1.00 58.88 101 SER A C 1
ATOM 829 O O . SER A 1 101 ? -17.674 16.839 -9.808 1.00 58.88 101 SER A O 1
ATOM 831 N N . PHE A 1 102 ? -16.984 14.700 -9.769 1.00 49.16 102 PHE A N 1
ATOM 832 C CA . PHE A 1 102 ? -16.814 14.545 -11.219 1.00 49.16 102 PHE A CA 1
ATOM 833 C C . PHE A 1 102 ? -18.017 13.871 -11.908 1.00 49.16 102 PHE A C 1
ATOM 835 O O . PHE A 1 102 ? -17.970 13.663 -13.119 1.00 49.16 102 PHE A O 1
ATOM 842 N N . ILE A 1 103 ? -19.065 13.527 -11.149 1.00 46.72 103 ILE A N 1
ATOM 843 C CA . ILE A 1 103 ? -20.342 12.965 -11.621 1.00 46.72 103 ILE A CA 1
ATOM 844 C C . ILE A 1 103 ? -21.418 14.035 -11.447 1.00 46.72 103 ILE A C 1
ATOM 846 O O . ILE A 1 103 ? -22.227 14.206 -12.382 1.00 46.72 103 ILE A O 1
#

Secondary structure (DSSP, 8-state):
------TTHHHHHHHHHHHHHHHHHHHHHHHHHHHHHTTT--TTSHHHHT-HHHHHHHHHHHHHHHHHHHHHHTSSHHHHHHHIIIIIHHHHHHHHHHHHTT-

pLDDT: mean 86.67, std 15.31, range [38.38, 97.94]

Sequence (103 aa):
MEMHVLPWIKDDVAIEIIGKMIADQNRLLINVLDAFESVGFDEDSPEVQANADYQYHNQRIMLLQDEISQIYRRENTPELLEKVNTQYAPYIKGRLKTLKSFI